Protein AF-A0A914RES3-F1 (afdb_monomer)

Organism: Parascaris equorum (NCBI:txid6256)

Foldseek 3Di:
DDDPDPPDDDDDDDDPDFAKDWDFDDDPNHTDPPPGDIDTDDDPPAQKDKDFQLVPDDDAQAKGWMWIAGNPPDPPDDDDDDDDPADWDWDQDPPHTTTITGRHDDD

Mean predicted aligned error: 11.92 Å

pLDDT: mean 73.02, std 13.7, range [37.12, 90.5]

Radius of gyration: 16.43 Å; Cα contacts (8 Å, |Δi|>4): 163; chains: 1; bounding box: 40×30×40 Å

Nearest PDB structures (foldseek):
  4m9p-assembly1_A  TM=5.827E-01  e=9.971E-03  Homo sapiens
  2aav-assembly1_A  TM=7.985E-01  e=3.757E-02  Homo sapiens
  6ew1-assembly1_A  TM=4.745E-01  e=2.970E-03  Homo sapiens
  2dic-assembly1_A  TM=8.349E-01  e=1.190E-01  Homo sapiens
  2eea-assembly1_A  TM=5.943E-01  e=1.499E-01  Homo sapiens

Sequence (107 aa):
LQSVGDGKVLVEYAPVEKGRHILSVQEANNEIPGSPVNFYVEDEDESIFIEGMGVERAVAGQPAEFVITTKAAHAQKLAVLIEGVARAKIVTRDEGVGAFLLLQACL

Structure (mmCIF, N/CA/C/O backbone):
data_AF-A0A914RES3-F1
#
_entry.id   AF-A0A914RES3-F1
#
loop_
_atom_site.group_PDB
_atom_site.id
_atom_site.type_symbol
_atom_site.label_atom_id
_atom_site.label_alt_id
_atom_site.label_comp_id
_atom_site.label_asym_id
_atom_site.label_entity_id
_atom_site.label_seq_id
_atom_site.pdbx_PDB_ins_code
_atom_site.Cartn_x
_atom_site.Cartn_y
_atom_site.Cartn_z
_atom_site.occupancy
_atom_site.B_iso_or_equiv
_atom_site.auth_seq_id
_atom_site.auth_comp_id
_atom_site.auth_asym_id
_atom_site.auth_atom_id
_atom_site.pdbx_PDB_model_num
ATOM 1 N N . LEU A 1 1 ? 20.026 1.520 -2.165 1.00 70.38 1 LEU A N 1
ATOM 2 C CA . LEU A 1 1 ? 19.671 0.193 -2.712 1.00 70.38 1 LEU A CA 1
ATOM 3 C C . LEU A 1 1 ? 20.671 -0.814 -2.185 1.00 70.38 1 LEU A C 1
ATOM 5 O O . LEU A 1 1 ? 21.844 -0.730 -2.532 1.00 70.38 1 LEU A O 1
ATOM 9 N N . GLN A 1 2 ? 20.228 -1.701 -1.304 1.00 81.00 2 GLN A N 1
ATOM 10 C CA . GLN A 1 2 ? 21.074 -2.736 -0.717 1.00 81.00 2 GLN A CA 1
ATOM 11 C C . GLN A 1 2 ? 20.576 -4.104 -1.179 1.00 81.00 2 GLN A C 1
ATOM 13 O O . GLN A 1 2 ? 19.391 -4.393 -1.061 1.00 81.00 2 GLN A O 1
ATOM 18 N N . SER A 1 3 ? 21.463 -4.951 -1.706 1.00 85.81 3 SER A N 1
ATOM 19 C CA . SER A 1 3 ? 21.112 -6.353 -1.961 1.00 85.81 3 SER A CA 1
ATOM 20 C C . SER A 1 3 ? 20.961 -7.072 -0.624 1.00 85.81 3 SER A C 1
ATOM 22 O O . SER A 1 3 ? 21.877 -7.033 0.199 1.00 85.81 3 SER A O 1
ATOM 24 N N . VAL A 1 4 ? 19.811 -7.707 -0.405 1.00 89.00 4 VAL A N 1
ATOM 25 C CA . VAL A 1 4 ? 19.510 -8.448 0.833 1.00 89.00 4 VAL A CA 1
ATOM 26 C C . VAL A 1 4 ? 19.542 -9.967 0.630 1.00 89.00 4 VAL A C 1
ATOM 28 O O . VAL A 1 4 ? 19.120 -10.714 1.505 1.00 89.00 4 VAL A O 1
ATOM 31 N N . GLY A 1 5 ? 20.086 -10.431 -0.501 1.00 86.69 5 GLY A N 1
ATOM 32 C CA . GLY A 1 5 ? 20.106 -11.848 -0.878 1.00 86.69 5 GLY A CA 1
ATOM 33 C C . GLY A 1 5 ? 18.844 -12.283 -1.630 1.00 86.69 5 GLY A C 1
ATOM 34 O O . GLY A 1 5 ? 17.896 -11.514 -1.775 1.00 86.69 5 GLY A O 1
ATOM 35 N N . ASP A 1 6 ? 18.856 -13.503 -2.171 1.00 87.56 6 ASP A N 1
ATOM 36 C CA . ASP A 1 6 ? 17.714 -14.138 -2.860 1.00 87.56 6 ASP A CA 1
ATOM 37 C C . ASP A 1 6 ? 17.069 -13.310 -3.989 1.00 87.56 6 ASP A C 1
ATOM 39 O O . ASP A 1 6 ? 15.860 -13.369 -4.210 1.00 87.56 6 ASP A O 1
ATOM 43 N N . GLY A 1 7 ? 17.860 -12.500 -4.700 1.00 81.75 7 GLY A N 1
ATOM 44 C CA . GLY A 1 7 ? 17.350 -11.632 -5.769 1.00 81.75 7 GLY A CA 1
ATOM 45 C C . GLY A 1 7 ? 16.490 -10.460 -5.278 1.00 81.75 7 GLY A C 1
ATOM 46 O O . GLY A 1 7 ? 15.794 -9.839 -6.077 1.00 81.75 7 GLY A O 1
ATOM 47 N N . LYS A 1 8 ? 16.525 -10.143 -3.978 1.00 80.62 8 LYS A N 1
ATOM 48 C CA . LYS A 1 8 ? 15.785 -9.033 -3.367 1.00 80.62 8 LYS A CA 1
ATOM 49 C C . LYS A 1 8 ? 16.687 -7.826 -3.124 1.00 80.62 8 LYS A C 1
ATOM 51 O O . LYS A 1 8 ? 17.867 -7.953 -2.783 1.00 80.62 8 LYS A O 1
ATOM 56 N N . VAL A 1 9 ? 16.099 -6.638 -3.242 1.00 82.94 9 VAL A N 1
ATOM 57 C CA . VAL A 1 9 ? 16.762 -5.355 -2.989 1.00 82.94 9 VAL A CA 1
ATOM 58 C C . VAL A 1 9 ? 15.953 -4.568 -1.966 1.00 82.94 9 VAL A C 1
ATOM 60 O O . VAL A 1 9 ? 14.747 -4.402 -2.123 1.00 82.94 9 VAL A O 1
ATOM 63 N N . LEU A 1 10 ? 16.627 -4.072 -0.930 1.00 81.12 10 LEU A N 1
ATOM 64 C CA . LEU A 1 10 ? 16.072 -3.145 0.046 1.00 81.12 10 LEU A CA 1
ATOM 65 C C . LEU A 1 10 ? 16.221 -1.704 -0.451 1.00 81.12 10 LEU A C 1
ATOM 67 O O . LEU A 1 10 ? 17.308 -1.260 -0.856 1.00 81.12 10 LEU A O 1
ATOM 71 N N . VAL A 1 11 ? 15.107 -0.980 -0.390 1.00 83.62 11 VAL A N 1
ATOM 72 C CA . VAL A 1 11 ? 15.013 0.453 -0.656 1.00 83.62 11 VAL A CA 1
ATOM 73 C C . VAL A 1 11 ? 14.565 1.126 0.633 1.00 83.62 11 VAL A C 1
ATOM 75 O O . VAL A 1 11 ? 13.493 0.818 1.141 1.00 83.62 11 VAL A O 1
ATOM 78 N N . GLU A 1 12 ? 15.387 2.030 1.157 1.00 82.19 12 GLU A N 1
ATOM 79 C CA . GLU A 1 12 ? 15.040 2.871 2.303 1.00 82.19 12 GLU A CA 1
ATOM 80 C C . GLU A 1 12 ? 14.847 4.302 1.813 1.00 82.19 12 GLU A C 1
ATOM 82 O O . GLU A 1 12 ? 15.656 4.817 1.035 1.00 82.19 12 GLU A O 1
ATOM 87 N N . TYR A 1 13 ? 13.767 4.933 2.256 1.00 81.56 13 TYR A N 1
ATOM 88 C CA . TYR A 1 13 ? 13.428 6.302 1.906 1.00 81.56 13 TYR A CA 1
ATOM 89 C C . TYR A 1 13 ? 12.874 7.020 3.136 1.00 81.56 13 TYR A C 1
ATOM 91 O O . TYR A 1 13 ? 11.997 6.495 3.816 1.00 81.56 13 TYR A O 1
ATOM 99 N N . ALA A 1 14 ? 13.401 8.214 3.411 1.00 82.19 14 ALA A N 1
ATOM 100 C CA . ALA A 1 14 ? 12.953 9.094 4.484 1.00 82.19 14 ALA A CA 1
ATOM 101 C C . ALA A 1 14 ? 12.295 10.335 3.852 1.00 82.19 14 ALA A C 1
ATOM 103 O O . ALA A 1 14 ? 13.009 11.258 3.445 1.00 82.19 14 ALA A O 1
ATOM 104 N N . PRO A 1 15 ? 10.963 10.343 3.685 1.00 81.38 15 PRO A N 1
ATOM 105 C CA . PRO A 1 15 ? 10.256 11.480 3.111 1.00 81.38 15 PRO A CA 1
ATOM 106 C C . PRO A 1 15 ? 10.340 12.709 4.017 1.00 81.38 15 PRO A C 1
ATOM 108 O O . PRO A 1 15 ? 10.300 12.601 5.239 1.00 81.38 15 PRO A O 1
ATOM 111 N N . VAL A 1 16 ? 10.424 13.885 3.395 1.00 81.31 16 VAL A N 1
ATOM 112 C CA . VAL A 1 16 ? 10.412 15.191 4.086 1.00 81.31 16 VAL A CA 1
ATOM 113 C C . VAL A 1 16 ? 9.155 16.008 3.790 1.00 81.31 16 VAL A C 1
ATOM 115 O O . VAL A 1 16 ? 8.889 17.000 4.458 1.00 81.31 16 VAL A O 1
ATOM 118 N N . GLU A 1 17 ? 8.384 15.591 2.788 1.00 84.19 17 GLU A N 1
ATOM 119 C CA . GLU A 1 17 ? 7.140 16.227 2.371 1.00 84.19 17 GLU A CA 1
ATOM 120 C C . GLU A 1 17 ? 6.007 15.208 2.413 1.00 84.19 17 GLU A C 1
ATOM 122 O O . GLU A 1 17 ? 6.187 14.042 2.045 1.00 84.19 17 GLU A O 1
ATOM 127 N N . LYS A 1 18 ? 4.829 15.670 2.829 1.00 81.44 18 LYS A N 1
ATOM 128 C CA . LYS A 1 18 ? 3.605 14.876 2.799 1.00 81.44 18 LYS A CA 1
ATOM 129 C C . LYS A 1 18 ? 3.025 14.745 1.395 1.00 81.44 18 LYS A C 1
ATOM 131 O O . LYS A 1 18 ? 3.280 15.565 0.511 1.00 81.44 18 LYS A O 1
ATOM 136 N N . GLY A 1 19 ? 2.166 13.750 1.226 1.00 81.19 19 GLY A N 1
ATOM 137 C CA . GLY A 1 19 ? 1.421 13.484 0.007 1.00 81.19 19 GLY A CA 1
ATOM 138 C C . GLY A 1 19 ? 1.968 12.302 -0.787 1.00 81.19 19 GLY A C 1
ATOM 139 O O . GLY A 1 19 ? 2.612 11.400 -0.253 1.00 81.19 19 GLY A O 1
ATOM 140 N N . ARG A 1 20 ? 1.639 12.281 -2.083 1.00 83.50 20 ARG A N 1
ATOM 141 C CA . ARG A 1 20 ? 1.933 11.155 -2.973 1.00 83.50 20 ARG A CA 1
ATOM 142 C C . ARG A 1 20 ? 3.385 11.180 -3.442 1.00 83.50 20 ARG A C 1
ATOM 144 O O . ARG A 1 20 ? 3.786 12.091 -4.166 1.00 83.50 20 ARG A O 1
ATOM 151 N N . HIS A 1 21 ? 4.102 10.105 -3.154 1.00 85.81 21 HIS A N 1
ATOM 152 C CA . HIS A 1 21 ? 5.439 9.813 -3.657 1.00 85.81 21 HIS A CA 1
ATOM 153 C C . HIS A 1 21 ? 5.392 8.685 -4.687 1.00 85.81 21 HIS A C 1
ATOM 155 O O . HIS A 1 21 ? 4.471 7.868 -4.687 1.00 85.81 21 HIS A O 1
ATOM 161 N N . ILE A 1 22 ? 6.366 8.665 -5.599 1.00 87.44 22 ILE A N 1
ATOM 162 C CA . ILE A 1 22 ? 6.427 7.705 -6.709 1.00 87.44 22 ILE A CA 1
ATOM 163 C C . ILE A 1 22 ? 7.819 7.073 -6.744 1.00 87.44 22 ILE A C 1
ATOM 165 O O . ILE A 1 22 ? 8.817 7.770 -6.922 1.00 87.44 22 ILE A O 1
ATOM 169 N N . LEU A 1 23 ? 7.878 5.748 -6.624 1.00 88.06 23 LEU A N 1
ATOM 170 C CA . LEU A 1 23 ? 9.080 4.943 -6.812 1.00 88.06 23 LEU A CA 1
ATOM 171 C C . LEU A 1 23 ? 9.028 4.251 -8.181 1.00 88.06 23 LEU A C 1
ATOM 173 O O . LEU A 1 23 ? 8.265 3.306 -8.394 1.00 88.06 23 LEU A O 1
ATOM 177 N N . SER A 1 24 ? 9.870 4.720 -9.102 1.00 89.75 24 SER A N 1
ATOM 178 C CA . SER A 1 24 ? 10.138 4.056 -10.384 1.00 89.75 24 SER A CA 1
ATOM 179 C C . SER A 1 24 ? 11.322 3.101 -10.233 1.00 89.75 24 SER A C 1
ATOM 181 O O . SER A 1 24 ? 12.331 3.433 -9.605 1.00 89.75 24 SER A O 1
ATOM 183 N N . VAL A 1 25 ? 11.175 1.894 -10.774 1.00 87.94 25 VAL A N 1
ATOM 184 C CA . VAL A 1 25 ? 12.143 0.805 -10.678 1.00 87.94 25 VAL A CA 1
ATOM 185 C C . VAL A 1 25 ? 12.302 0.202 -12.064 1.00 87.94 25 VAL A C 1
ATOM 187 O O . VAL A 1 25 ? 11.380 -0.392 -12.617 1.00 87.94 25 VAL A O 1
ATOM 190 N N . GLN A 1 26 ? 13.505 0.336 -12.612 1.00 90.50 26 GLN A N 1
ATOM 191 C CA . GLN A 1 26 ? 13.810 -0.082 -13.974 1.00 90.50 26 GLN A CA 1
ATOM 192 C C . GLN A 1 26 ? 14.972 -1.073 -14.000 1.00 90.50 26 GLN A C 1
ATOM 194 O O . GLN A 1 26 ? 15.969 -0.904 -13.297 1.00 90.50 26 GLN A O 1
ATOM 199 N N . GLU A 1 27 ? 14.865 -2.072 -14.871 1.00 87.75 27 GLU A N 1
ATOM 200 C CA . GLU A 1 27 ? 15.947 -2.972 -15.252 1.00 87.75 27 GLU A CA 1
ATOM 201 C C . GLU A 1 27 ? 16.351 -2.672 -16.701 1.00 87.75 27 GLU A C 1
ATOM 203 O O . GLU A 1 27 ? 15.535 -2.744 -17.618 1.00 87.75 27 GLU A O 1
ATOM 208 N N . ALA A 1 28 ? 17.617 -2.300 -16.919 1.00 89.38 28 ALA A N 1
ATOM 209 C CA . ALA A 1 28 ? 18.144 -1.952 -18.245 1.00 89.38 28 ALA A CA 1
ATOM 210 C C . ALA A 1 28 ? 17.275 -0.927 -19.017 1.00 89.38 28 ALA A C 1
ATOM 212 O O . ALA A 1 28 ? 17.052 -1.071 -20.218 1.00 89.38 28 ALA A O 1
ATOM 213 N N . ASN A 1 29 ? 16.804 0.116 -18.320 1.00 89.44 29 ASN A N 1
ATOM 214 C CA . ASN A 1 29 ? 15.892 1.162 -18.818 1.00 89.44 29 ASN A CA 1
ATOM 215 C C . ASN A 1 29 ? 14.465 0.690 -19.166 1.00 89.44 29 ASN A C 1
ATOM 217 O O . ASN A 1 29 ? 13.711 1.444 -19.777 1.00 89.44 29 ASN A O 1
ATOM 221 N N . ASN A 1 30 ? 14.079 -0.528 -18.780 1.00 89.94 30 ASN A N 1
ATOM 222 C CA . ASN A 1 30 ? 12.704 -1.013 -18.881 1.00 89.94 30 ASN A CA 1
ATOM 223 C C . ASN A 1 30 ? 12.072 -1.073 -17.488 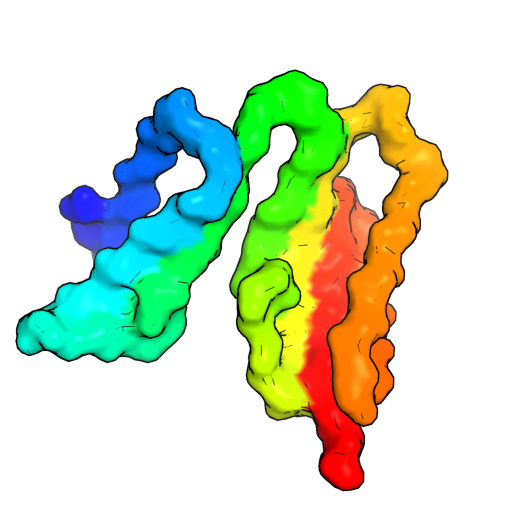1.00 89.94 30 ASN A C 1
ATOM 225 O O . ASN A 1 30 ? 12.675 -1.610 -16.562 1.00 89.94 30 ASN A O 1
ATOM 229 N N . GLU A 1 31 ? 10.860 -0.541 -17.334 1.00 88.00 31 GLU A N 1
ATOM 230 C CA . GLU A 1 31 ? 10.099 -0.645 -16.082 1.00 88.00 31 GLU A CA 1
ATOM 231 C C . GLU A 1 31 ? 9.823 -2.111 -15.741 1.00 88.00 31 GLU A C 1
ATOM 233 O O . GLU A 1 31 ? 9.373 -2.890 -16.590 1.00 88.00 31 GLU A O 1
ATOM 238 N N . ILE A 1 32 ? 10.078 -2.488 -14.488 1.00 87.00 32 ILE A N 1
ATOM 239 C CA . ILE A 1 32 ? 9.747 -3.833 -14.018 1.00 87.00 32 ILE A CA 1
ATOM 240 C C . ILE A 1 32 ? 8.234 -3.948 -13.770 1.00 87.00 32 ILE A C 1
ATOM 242 O O . ILE A 1 32 ? 7.571 -2.948 -13.463 1.00 87.00 32 ILE A O 1
ATOM 246 N N . PRO A 1 33 ? 7.652 -5.158 -13.832 1.00 83.06 33 PRO A N 1
ATOM 247 C CA . PRO A 1 33 ? 6.266 -5.363 -13.433 1.00 83.06 33 PRO A CA 1
ATOM 248 C C . PRO A 1 33 ? 5.999 -4.836 -12.016 1.00 83.06 33 PRO A C 1
ATOM 250 O O . PRO A 1 33 ? 6.709 -5.174 -11.073 1.00 83.06 33 PRO A O 1
ATOM 253 N N . GLY A 1 34 ? 4.958 -4.015 -11.872 1.00 77.44 34 GLY A N 1
ATOM 254 C CA . GLY A 1 34 ? 4.589 -3.387 -10.598 1.00 77.44 34 GLY A CA 1
ATOM 255 C C . GLY A 1 34 ? 5.144 -1.976 -10.401 1.00 77.44 34 GLY A C 1
ATOM 256 O O . GLY A 1 34 ? 4.663 -1.278 -9.516 1.00 77.44 34 GLY A O 1
ATOM 257 N N . SER A 1 35 ? 6.071 -1.523 -11.247 1.00 84.69 35 SER A N 1
ATOM 258 C CA . SER A 1 35 ? 6.522 -0.132 -11.273 1.00 84.69 35 SER A CA 1
ATOM 259 C C . SER A 1 35 ? 5.728 0.713 -12.292 1.00 84.69 35 SER A C 1
ATOM 261 O O . SER A 1 35 ? 5.282 0.174 -13.312 1.00 84.69 35 SER A O 1
ATOM 263 N N . PRO A 1 36 ? 5.486 2.017 -12.040 1.00 86.62 36 PRO A N 1
ATOM 264 C CA . PRO A 1 36 ? 5.783 2.753 -10.810 1.00 86.62 36 PRO A CA 1
ATOM 265 C C . PRO A 1 36 ? 4.892 2.326 -9.638 1.00 86.62 36 PRO A C 1
ATOM 267 O O . PRO A 1 36 ? 3.694 2.072 -9.811 1.00 86.62 36 PRO A O 1
ATOM 270 N N . VAL A 1 37 ? 5.497 2.298 -8.451 1.00 82.06 37 VAL A N 1
ATOM 271 C CA . VAL A 1 37 ? 4.821 2.101 -7.163 1.00 82.06 37 VAL A CA 1
ATOM 272 C C . VAL A 1 37 ? 4.566 3.480 -6.573 1.00 82.06 37 VAL A C 1
ATOM 274 O O . VAL A 1 37 ? 5.507 4.271 -6.485 1.00 82.06 37 VAL A O 1
ATOM 277 N N . ASN A 1 38 ? 3.333 3.793 -6.181 1.00 80.19 38 ASN A N 1
ATOM 278 C CA . ASN A 1 38 ? 3.082 5.003 -5.408 1.00 80.19 38 ASN A CA 1
ATOM 279 C C . ASN A 1 38 ? 3.012 4.633 -3.922 1.00 80.19 38 ASN A C 1
ATOM 281 O O . ASN A 1 38 ? 2.909 3.467 -3.537 1.00 80.19 38 ASN A O 1
ATOM 285 N N . PHE A 1 39 ? 3.198 5.635 -3.080 1.00 76.31 39 PHE A N 1
ATOM 286 C CA . PHE A 1 39 ? 2.961 5.525 -1.651 1.00 76.31 39 PHE A CA 1
ATOM 287 C C . PHE A 1 39 ? 2.652 6.916 -1.112 1.00 76.31 39 PHE A C 1
ATOM 289 O O . PHE A 1 39 ? 3.075 7.931 -1.671 1.00 76.31 39 PHE A O 1
ATOM 296 N N . TYR A 1 40 ? 1.872 6.961 -0.041 1.00 76.44 40 TYR A N 1
ATOM 297 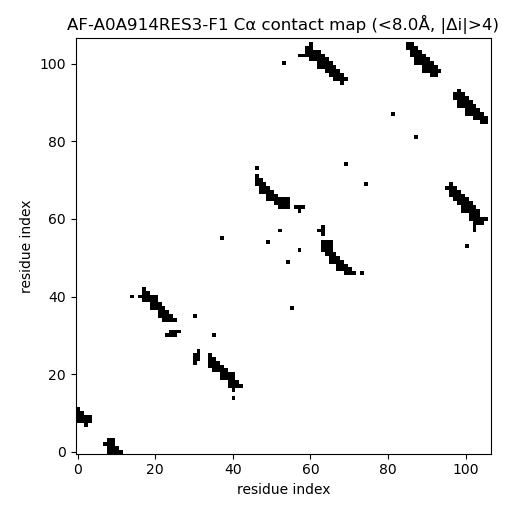C CA . TYR A 1 40 ? 1.422 8.198 0.577 1.00 76.44 40 TYR A CA 1
ATOM 298 C C . TYR A 1 40 ? 2.136 8.375 1.907 1.00 76.44 40 TYR A C 1
ATOM 300 O O . TYR A 1 40 ? 2.237 7.436 2.696 1.00 76.44 40 TYR A O 1
ATOM 308 N N . VAL A 1 41 ? 2.662 9.575 2.122 1.00 77.50 41 VAL A N 1
ATOM 309 C CA . VAL A 1 41 ? 3.321 9.959 3.368 1.00 77.50 41 VAL A CA 1
ATOM 310 C C . VAL A 1 41 ? 2.452 11.006 4.037 1.00 77.50 41 VAL A C 1
ATOM 312 O O . VAL A 1 41 ? 2.163 12.032 3.427 1.00 77.50 41 VAL A O 1
ATOM 315 N N . GLU A 1 42 ? 2.069 10.757 5.281 1.00 68.75 42 GLU A N 1
ATOM 316 C CA . GLU A 1 42 ? 1.304 11.690 6.108 1.00 68.75 42 GLU A CA 1
ATOM 317 C C . GLU A 1 42 ? 2.117 12.089 7.347 1.00 68.75 42 GLU A C 1
ATOM 319 O O . GLU A 1 42 ? 3.115 11.446 7.685 1.00 68.75 42 GLU A O 1
ATOM 324 N N . ASP A 1 43 ? 1.707 13.174 8.006 1.00 63.56 43 ASP A N 1
ATOM 325 C CA . ASP A 1 43 ? 2.356 13.675 9.221 1.00 63.56 43 ASP A CA 1
ATOM 326 C C . ASP A 1 43 ? 2.209 12.655 10.382 1.00 63.56 43 ASP A C 1
ATOM 328 O O . ASP A 1 43 ? 1.168 12.014 10.533 1.00 63.56 43 ASP A O 1
ATOM 332 N N . GLU A 1 44 ? 3.224 12.519 11.253 1.00 57.66 44 GLU A N 1
ATOM 333 C CA . GLU A 1 44 ? 3.233 11.568 12.398 1.00 57.66 44 GLU A CA 1
ATOM 334 C C . GLU A 1 44 ? 2.076 11.758 13.408 1.00 57.66 44 GLU A C 1
ATOM 336 O O . GLU A 1 44 ? 1.811 10.884 14.256 1.00 57.66 44 GLU A O 1
ATOM 341 N N . ASP A 1 45 ? 1.400 12.905 13.326 1.00 54.94 45 ASP A N 1
ATOM 342 C CA . ASP A 1 45 ? 0.240 13.279 14.133 1.00 54.94 45 ASP A CA 1
ATOM 343 C C . ASP A 1 45 ? -1.075 12.653 13.639 1.00 54.94 45 ASP A C 1
ATOM 345 O O . ASP A 1 45 ? -2.065 12.638 14.381 1.00 54.94 45 ASP A O 1
ATOM 349 N N . GLU A 1 46 ? -1.114 12.075 12.434 1.00 55.97 46 GLU A N 1
ATOM 350 C CA . GLU A 1 46 ? -2.306 11.372 11.971 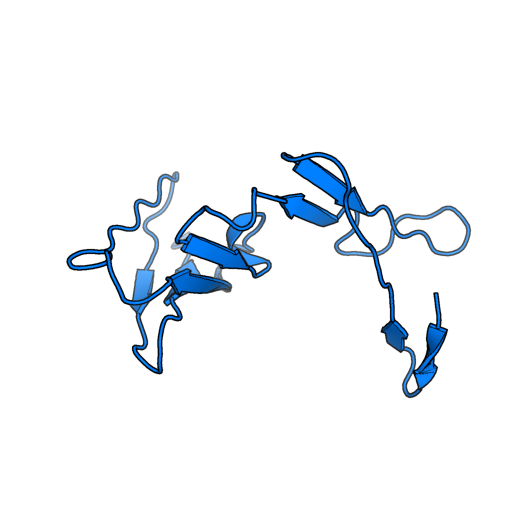1.00 55.97 46 GLU A CA 1
ATOM 351 C C . GLU A 1 46 ? -2.423 9.983 12.611 1.00 55.97 46 GLU A C 1
ATOM 353 O O . GLU A 1 46 ? -1.509 9.160 12.662 1.00 55.97 46 GLU A O 1
ATOM 358 N N . SER A 1 47 ? -3.602 9.724 13.171 1.00 64.50 47 SER A N 1
ATOM 359 C CA . SER A 1 47 ? -3.877 8.538 13.985 1.00 64.50 47 SER A CA 1
ATOM 360 C C . SER A 1 47 ? -4.154 7.282 13.154 1.00 64.50 47 SER A C 1
ATOM 362 O O . SER A 1 47 ? -4.582 6.290 13.741 1.00 64.50 47 SER A O 1
ATOM 364 N N . ILE A 1 48 ? -3.982 7.321 11.826 1.00 69.62 48 ILE A N 1
ATOM 365 C CA . ILE A 1 48 ? -4.352 6.264 10.875 1.00 69.62 48 ILE A CA 1
ATOM 366 C C . ILE A 1 48 ? -3.278 6.167 9.783 1.00 69.62 48 ILE A C 1
ATOM 368 O O . ILE A 1 48 ? -2.973 7.149 9.123 1.00 69.62 48 ILE A O 1
ATOM 372 N N . PHE A 1 49 ? -2.745 4.972 9.566 1.00 71.44 49 PHE A N 1
ATOM 373 C CA . PHE A 1 49 ? -1.786 4.621 8.526 1.00 71.44 49 PHE A CA 1
ATOM 374 C C . PHE A 1 49 ? -2.396 3.530 7.645 1.00 71.44 49 PHE A C 1
ATOM 376 O O . PHE A 1 49 ? -3.082 2.652 8.166 1.00 71.44 49 PHE A O 1
ATOM 383 N N . ILE A 1 50 ? -2.194 3.580 6.328 1.00 75.38 50 ILE A N 1
ATOM 384 C CA . ILE A 1 50 ? -2.714 2.566 5.402 1.00 75.38 50 ILE A CA 1
ATOM 385 C C . ILE A 1 50 ? -1.593 2.120 4.467 1.00 75.38 50 ILE A C 1
ATOM 387 O O . ILE A 1 50 ? -0.985 2.948 3.797 1.00 75.38 50 ILE A O 1
ATOM 391 N N . GLU A 1 51 ? -1.343 0.817 4.386 1.00 73.06 51 GLU A N 1
ATOM 392 C CA . GLU A 1 51 ? -0.303 0.234 3.534 1.00 73.06 51 GLU A CA 1
ATOM 393 C C . GLU A 1 51 ? -0.804 -0.990 2.762 1.00 73.06 51 GLU A C 1
ATOM 395 O O . GLU A 1 51 ? -1.788 -1.615 3.139 1.00 73.06 51 GLU A O 1
ATOM 400 N N . GLY A 1 52 ? -0.115 -1.358 1.682 1.00 75.19 52 GLY A N 1
ATOM 401 C CA . GLY A 1 52 ? -0.407 -2.552 0.885 1.00 75.19 52 GLY A CA 1
ATOM 402 C C . GLY A 1 52 ? -0.859 -2.245 -0.541 1.00 75.19 52 GLY A C 1
ATOM 403 O O . GLY A 1 52 ? -1.460 -1.212 -0.833 1.00 75.19 52 GLY A O 1
ATOM 404 N N . MET A 1 53 ? -0.559 -3.163 -1.462 1.00 75.19 53 MET A N 1
ATOM 405 C CA . MET A 1 53 ? -0.805 -2.959 -2.895 1.00 75.19 53 MET A CA 1
ATOM 406 C C . MET A 1 53 ? -2.288 -2.759 -3.228 1.00 75.19 53 MET A C 1
ATOM 408 O O . MET A 1 53 ? -2.598 -2.061 -4.192 1.00 75.19 53 MET A O 1
ATOM 412 N N . GLY A 1 54 ? -3.192 -3.323 -2.418 1.00 78.88 54 GLY A N 1
ATOM 413 C CA . GLY A 1 54 ? -4.637 -3.209 -2.594 1.00 78.88 54 GLY A CA 1
ATOM 414 C C . GLY A 1 54 ? -5.195 -1.796 -2.418 1.00 78.88 54 GLY A C 1
ATOM 415 O O . GLY A 1 54 ? -6.333 -1.564 -2.817 1.00 78.88 54 GLY A O 1
ATOM 416 N N . VAL A 1 55 ? -4.408 -0.856 -1.878 1.00 76.94 55 VAL A N 1
ATOM 417 C CA . VAL A 1 55 ? -4.753 0.577 -1.841 1.00 76.94 55 VAL A CA 1
ATOM 418 C C . VAL A 1 55 ? -4.666 1.205 -3.235 1.00 76.94 55 VAL A C 1
ATOM 420 O O . VAL A 1 55 ? -5.452 2.086 -3.570 1.00 76.94 55 VAL A O 1
ATOM 423 N N . GLU A 1 56 ? -3.728 0.747 -4.067 1.00 77.19 56 GLU A N 1
ATOM 424 C CA . GLU A 1 56 ? -3.435 1.382 -5.358 1.00 77.19 56 GLU A CA 1
ATOM 425 C C . GLU A 1 56 ? -3.937 0.586 -6.550 1.00 77.19 56 GLU A C 1
ATOM 427 O O . GLU A 1 56 ? -4.379 1.154 -7.552 1.00 77.19 56 GLU A O 1
ATOM 432 N N . ARG A 1 57 ? -3.810 -0.742 -6.485 1.00 76.69 57 ARG A N 1
ATOM 433 C CA . ARG A 1 57 ? -4.128 -1.632 -7.596 1.00 76.69 57 ARG A CA 1
ATOM 434 C C . ARG A 1 57 ? -4.717 -2.939 -7.107 1.00 76.69 57 ARG A C 1
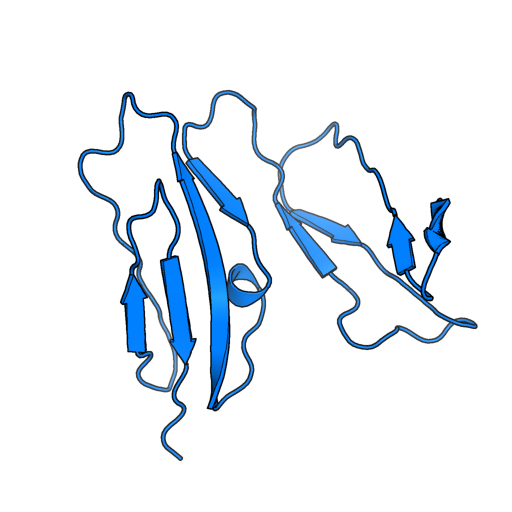ATOM 436 O O . ARG A 1 57 ? -4.317 -3.512 -6.101 1.00 76.69 57 ARG A O 1
ATOM 443 N N . ALA A 1 58 ? -5.613 -3.463 -7.927 1.00 77.94 58 ALA A N 1
ATOM 444 C CA . ALA A 1 58 ? -6.161 -4.791 -7.772 1.00 77.94 58 ALA A CA 1
ATOM 445 C C . ALA A 1 58 ? -6.281 -5.464 -9.136 1.00 77.94 58 ALA A C 1
ATOM 447 O O . ALA A 1 58 ? -6.563 -4.811 -10.144 1.00 77.94 58 ALA A O 1
ATOM 448 N N . VAL A 1 59 ? -6.086 -6.779 -9.159 1.00 79.88 59 VAL A N 1
ATOM 449 C CA . VAL A 1 59 ? -6.303 -7.600 -10.349 1.00 79.88 59 VAL A CA 1
ATOM 450 C C . VAL A 1 59 ? -7.641 -8.307 -10.199 1.00 79.88 59 VAL A C 1
ATOM 452 O O . VAL A 1 59 ? -7.938 -8.891 -9.157 1.00 79.88 59 VAL A O 1
ATOM 455 N N . ALA A 1 60 ? -8.462 -8.254 -11.246 1.00 79.06 60 ALA A N 1
ATOM 456 C CA . ALA A 1 60 ? -9.757 -8.919 -11.269 1.00 79.06 60 ALA A CA 1
ATOM 457 C C . ALA A 1 60 ? -9.617 -10.413 -10.924 1.00 79.06 60 ALA A C 1
ATOM 459 O O . ALA A 1 60 ? -8.843 -11.134 -11.552 1.00 79.06 60 ALA A O 1
ATOM 460 N N . GLY A 1 61 ? -10.373 -10.872 -9.923 1.00 76.44 61 GLY A N 1
ATOM 461 C CA . GLY A 1 61 ? -10.358 -12.269 -9.486 1.00 76.44 61 GLY A CA 1
ATOM 462 C C . GLY A 1 61 ? -9.204 -12.634 -8.548 1.00 76.44 61 GLY A C 1
ATOM 463 O O . GLY A 1 61 ? -9.134 -13.787 -8.125 1.00 76.44 61 GLY A O 1
ATOM 464 N N . GLN A 1 62 ? -8.332 -11.686 -8.190 1.00 80.62 62 GLN A N 1
ATOM 465 C CA . GLN A 1 62 ? -7.274 -11.879 -7.199 1.00 80.62 62 GLN A CA 1
ATOM 466 C C . GLN A 1 62 ? -7.569 -11.090 -5.909 1.00 80.62 62 GLN A C 1
ATOM 468 O O . GLN A 1 62 ? -8.194 -10.025 -5.960 1.00 80.62 62 GLN A O 1
ATOM 473 N N . PRO A 1 63 ? -7.139 -11.596 -4.737 1.00 76.19 63 PRO A N 1
ATOM 474 C CA . PRO A 1 63 ? -7.131 -10.805 -3.513 1.00 76.19 63 PRO A CA 1
ATOM 475 C C . PRO A 1 63 ? -6.267 -9.549 -3.685 1.00 76.19 63 PRO A C 1
ATOM 477 O O . PRO A 1 63 ? -5.201 -9.601 -4.293 1.00 76.19 63 PRO A O 1
ATOM 480 N N . ALA A 1 64 ? -6.732 -8.430 -3.138 1.00 80.00 64 ALA A N 1
ATOM 481 C CA . ALA A 1 64 ? -6.012 -7.166 -3.095 1.00 80.00 64 ALA A CA 1
ATOM 482 C C . ALA A 1 64 ? -5.876 -6.760 -1.627 1.00 80.00 64 ALA A C 1
ATOM 484 O O . ALA A 1 64 ? -6.855 -6.446 -0.969 1.00 80.00 64 ALA A O 1
ATOM 485 N N . GLU A 1 65 ? -4.680 -6.817 -1.064 1.00 78.19 65 GLU A N 1
ATOM 486 C CA . GLU A 1 65 ? -4.522 -6.685 0.387 1.00 78.19 65 GLU A CA 1
ATOM 487 C C . GLU A 1 65 ? -4.045 -5.289 0.772 1.00 78.19 65 GLU A C 1
ATOM 489 O O . GLU A 1 65 ? -3.174 -4.713 0.111 1.00 78.19 65 GLU A O 1
ATOM 494 N N . PHE A 1 66 ? -4.621 -4.755 1.848 1.00 76.88 66 PHE A N 1
ATOM 495 C CA . PHE A 1 66 ? -4.117 -3.571 2.522 1.00 76.88 66 PHE A CA 1
ATOM 496 C C . PHE A 1 66 ? -4.296 -3.693 4.038 1.00 76.88 66 PHE A C 1
ATOM 498 O O . PHE A 1 66 ? -5.081 -4.484 4.554 1.00 76.88 66 PHE A O 1
ATOM 505 N N . VAL A 1 67 ? -3.532 -2.920 4.784 1.00 76.12 67 VAL A N 1
ATOM 506 C CA . VAL A 1 67 ? -3.549 -2.882 6.238 1.00 76.12 67 VAL A CA 1
ATOM 507 C C . VAL A 1 67 ? -3.847 -1.451 6.616 1.00 76.12 67 VAL A C 1
ATOM 509 O O . VAL A 1 67 ? -3.228 -0.532 6.098 1.00 76.12 67 VAL A O 1
ATOM 512 N N . ILE A 1 68 ? -4.835 -1.266 7.482 1.00 76.75 68 ILE A N 1
ATOM 513 C CA . ILE A 1 68 ? -5.088 0.011 8.140 1.00 76.75 68 ILE A CA 1
ATOM 514 C C . ILE A 1 68 ? -4.515 -0.162 9.537 1.00 76.75 68 ILE A C 1
ATOM 516 O O . ILE A 1 68 ? -4.816 -1.170 10.152 1.00 76.75 68 ILE A O 1
ATOM 520 N N . THR A 1 69 ? -3.739 0.786 10.038 1.00 73.44 69 THR A N 1
ATOM 521 C CA . THR A 1 69 ? -3.145 0.799 11.377 1.00 73.44 69 THR A CA 1
ATOM 522 C C . THR A 1 69 ? -3.573 2.082 12.060 1.00 73.44 69 THR A C 1
ATOM 524 O O . THR A 1 69 ? -3.381 3.153 11.501 1.00 73.44 69 THR A O 1
ATOM 527 N N . THR A 1 70 ? -4.157 2.022 13.260 1.00 69.75 70 THR A N 1
ATOM 528 C CA . THR A 1 70 ? -4.610 3.237 13.961 1.00 69.75 70 THR A CA 1
ATOM 529 C C . THR A 1 70 ? -3.989 3.385 15.347 1.00 69.75 70 THR A C 1
ATOM 531 O O . THR A 1 70 ? -3.973 2.417 16.107 1.00 69.75 70 THR A O 1
ATOM 534 N N . LYS A 1 71 ? -3.562 4.595 15.740 1.00 67.25 71 LYS A N 1
ATOM 535 C CA . LYS A 1 71 ? -3.220 4.905 17.141 1.00 67.25 71 LYS A CA 1
ATOM 536 C C . LYS A 1 71 ? -4.496 4.801 17.989 1.00 67.25 71 LYS A C 1
ATOM 538 O O . LYS A 1 71 ? -5.467 5.524 17.774 1.00 67.25 71 LYS A O 1
ATOM 543 N N . ALA A 1 72 ? -4.473 3.897 18.969 1.00 52.91 72 ALA A N 1
ATOM 544 C CA . ALA A 1 72 ? -5.620 3.352 19.710 1.00 52.91 72 ALA A CA 1
ATOM 545 C C . ALA A 1 72 ? -6.560 4.351 20.429 1.00 52.91 72 ALA A C 1
ATOM 547 O O . ALA A 1 72 ? -7.584 3.938 20.965 1.00 52.91 72 ALA A O 1
ATOM 548 N N . ALA A 1 73 ? -6.259 5.651 20.463 1.00 53.44 73 ALA A N 1
ATOM 549 C CA . ALA A 1 73 ? -7.028 6.623 21.240 1.00 53.44 73 ALA A CA 1
ATOM 550 C C . ALA A 1 73 ? -8.331 7.111 20.567 1.00 53.44 73 ALA A C 1
ATOM 552 O O . ALA A 1 73 ? -9.167 7.685 21.261 1.00 53.44 73 ALA A O 1
ATOM 553 N N . HIS A 1 74 ? -8.543 6.884 19.258 1.00 45.66 74 HIS A N 1
ATOM 554 C CA . HIS A 1 74 ? -9.638 7.555 18.524 1.00 45.66 74 HIS A CA 1
ATOM 555 C C . HIS A 1 74 ? -10.490 6.684 17.581 1.00 45.66 74 HIS A C 1
ATOM 557 O O . HIS A 1 74 ? -11.499 7.165 17.065 1.00 45.66 74 HIS A O 1
ATOM 563 N N . ALA A 1 75 ? -10.171 5.407 17.360 1.00 54.41 75 ALA A N 1
ATOM 564 C CA . ALA A 1 75 ? -10.897 4.584 16.387 1.00 54.41 75 ALA A CA 1
ATOM 565 C C . ALA A 1 75 ? -12.033 3.768 17.037 1.00 54.41 75 ALA A C 1
ATOM 567 O O . ALA A 1 75 ? -11.911 2.566 17.239 1.00 54.41 75 ALA A O 1
ATOM 568 N N . GLN A 1 76 ? -13.167 4.403 17.361 1.00 56.31 76 GLN A N 1
ATOM 569 C CA . GLN A 1 76 ? -14.371 3.659 17.789 1.00 56.31 76 GLN A CA 1
ATOM 570 C C . GLN A 1 76 ? -15.101 2.981 16.618 1.00 56.31 76 GLN A C 1
ATOM 572 O O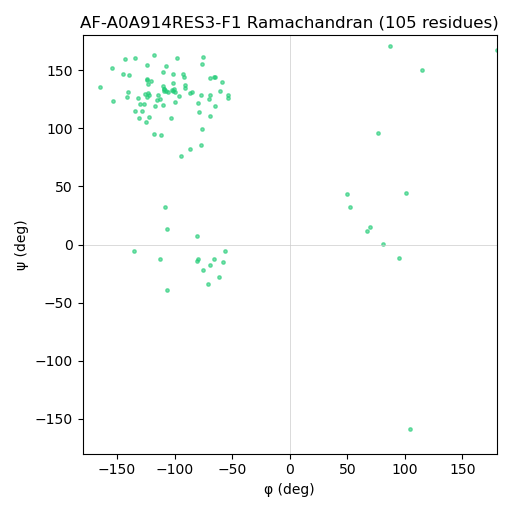 . GLN A 1 76 ? -15.876 2.048 16.822 1.00 56.31 76 GLN A O 1
ATOM 577 N N . LYS A 1 77 ? -14.889 3.461 15.386 1.00 64.31 77 LYS A N 1
ATOM 578 C CA . LYS A 1 77 ? -15.543 2.947 14.181 1.00 64.31 77 LYS A CA 1
ATOM 579 C C . LYS A 1 77 ? -14.673 3.210 12.954 1.00 64.31 77 LYS A C 1
ATOM 581 O O . LYS A 1 77 ? -14.371 4.361 12.659 1.00 64.31 77 LYS A O 1
ATOM 586 N N . LEU A 1 78 ? -14.328 2.151 12.227 1.00 69.88 78 LEU A N 1
ATOM 587 C CA . LEU A 1 78 ? -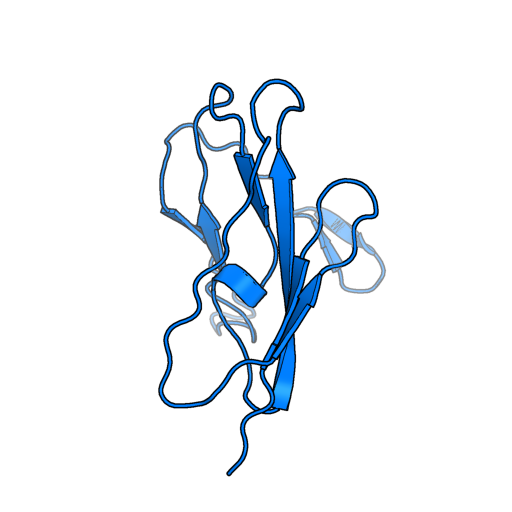13.6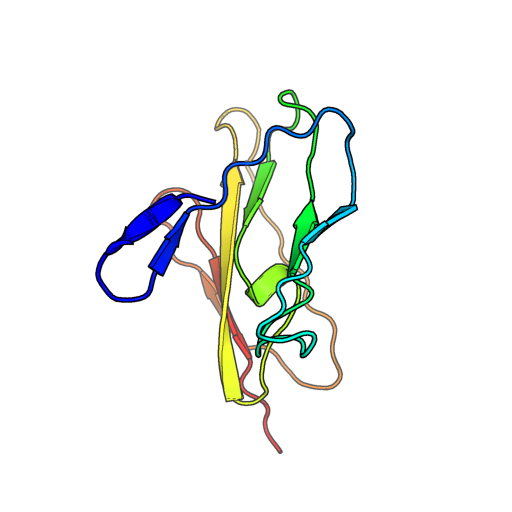64 2.219 10.927 1.00 69.88 78 LEU A CA 1
ATOM 588 C C . LEU A 1 78 ? -14.682 1.874 9.834 1.00 69.88 78 LEU A C 1
ATOM 590 O O . LEU A 1 78 ? -15.413 0.890 9.956 1.00 69.88 78 LEU A O 1
ATOM 594 N N . ALA A 1 79 ? -14.754 2.689 8.783 1.00 73.56 79 ALA A N 1
ATOM 595 C CA . ALA A 1 79 ? -15.608 2.442 7.627 1.00 73.56 79 ALA A CA 1
ATOM 596 C C . ALA A 1 79 ? -14.752 2.406 6.359 1.00 73.56 79 ALA A C 1
ATOM 598 O O . ALA A 1 79 ? -13.953 3.308 6.128 1.00 73.56 79 ALA A O 1
ATOM 599 N N . VAL A 1 80 ? -14.942 1.368 5.545 1.00 75.69 80 VAL A N 1
ATOM 600 C CA . VAL A 1 80 ? -14.282 1.204 4.245 1.00 75.69 80 VAL A CA 1
ATOM 601 C C . VAL A 1 80 ? -15.358 1.260 3.167 1.00 75.69 80 VAL A C 1
ATOM 603 O O . VAL A 1 80 ? -16.325 0.498 3.219 1.00 75.69 80 VAL A O 1
ATOM 606 N N . LEU A 1 81 ? -15.193 2.165 2.203 1.00 79.50 81 LEU A N 1
ATOM 607 C CA . LEU A 1 81 ? -16.042 2.274 1.019 1.00 79.50 81 LEU A CA 1
ATOM 608 C C . LEU A 1 81 ? -15.246 1.819 -0.205 1.00 79.50 81 LEU A C 1
ATOM 610 O O . LEU A 1 81 ? -14.101 2.222 -0.380 1.00 79.50 81 LEU A O 1
ATOM 614 N N . ILE A 1 82 ? -15.864 0.990 -1.046 1.00 79.25 82 ILE A N 1
ATOM 615 C CA . ILE A 1 82 ? -15.273 0.528 -2.303 1.00 79.25 82 ILE A CA 1
ATOM 616 C C . ILE A 1 82 ? -16.257 0.834 -3.412 1.00 79.25 82 ILE A C 1
ATOM 618 O O . ILE A 1 82 ? -17.384 0.336 -3.409 1.00 79.25 82 ILE A O 1
ATOM 622 N N . GLU A 1 83 ? -15.804 1.627 -4.368 1.00 81.81 83 GLU A N 1
ATOM 623 C CA . GLU A 1 83 ? -16.571 1.991 -5.545 1.00 81.81 83 GLU A CA 1
ATOM 624 C C . GLU A 1 83 ? -15.955 1.320 -6.771 1.00 81.81 83 GLU A C 1
ATOM 626 O O . GLU A 1 83 ? -14.737 1.266 -6.935 1.00 81.81 83 GLU A O 1
ATOM 631 N N . GLY A 1 84 ? -16.800 0.769 -7.634 1.00 78.00 84 GLY A N 1
ATOM 632 C CA . GLY A 1 84 ? -16.350 0.082 -8.832 1.00 78.00 84 GLY A CA 1
ATOM 633 C C . GLY A 1 84 ? -17.509 -0.459 -9.651 1.00 78.00 84 GLY A C 1
ATOM 634 O O . GLY A 1 84 ? -18.650 -0.522 -9.198 1.00 78.00 84 GLY A O 1
ATOM 635 N N . VAL A 1 85 ? -17.198 -0.872 -10.878 1.00 80.12 85 VAL A N 1
ATOM 636 C CA . VAL A 1 85 ? -18.174 -1.464 -11.810 1.00 80.12 85 VAL A CA 1
ATOM 637 C C . VAL A 1 85 ? -18.649 -2.855 -11.378 1.00 80.12 85 VAL A C 1
ATOM 639 O O . VAL A 1 85 ? -19.680 -3.329 -11.847 1.00 80.12 85 VAL A O 1
ATOM 642 N N . ALA A 1 86 ? -17.908 -3.505 -10.479 1.00 77.94 86 ALA A N 1
ATOM 643 C CA . ALA A 1 86 ? -18.195 -4.834 -9.963 1.00 77.94 86 ALA A CA 1
ATOM 644 C C . ALA A 1 86 ? -18.297 -4.814 -8.435 1.00 77.94 86 ALA A C 1
ATOM 646 O O . ALA A 1 86 ? -17.703 -3.974 -7.758 1.00 77.94 86 ALA A O 1
ATOM 647 N N . ARG A 1 87 ? -19.042 -5.775 -7.882 1.00 75.62 87 ARG A N 1
ATOM 648 C CA . ARG A 1 87 ? -19.139 -5.957 -6.431 1.00 75.62 87 ARG A CA 1
ATOM 649 C C . ARG A 1 87 ? -17.804 -6.462 -5.886 1.00 75.62 87 ARG A C 1
ATOM 651 O O . ARG A 1 87 ? -17.297 -7.475 -6.354 1.00 75.62 87 ARG A O 1
ATOM 658 N N . ALA A 1 88 ? -17.280 -5.799 -4.863 1.00 76.00 88 ALA A N 1
ATOM 659 C CA . ALA A 1 88 ? -16.136 -6.284 -4.101 1.00 76.00 88 ALA A CA 1
ATOM 660 C C . ALA A 1 88 ? -16.607 -7.106 -2.895 1.00 76.00 88 ALA A C 1
ATOM 662 O O . ALA A 1 88 ? -17.615 -6.778 -2.263 1.00 76.00 88 ALA A O 1
ATOM 663 N N . LYS A 1 89 ? -15.865 -8.162 -2.547 1.00 77.44 89 LYS A N 1
ATOM 664 C CA . LYS A 1 89 ? -16.051 -8.883 -1.288 1.00 77.44 89 LYS A CA 1
ATOM 665 C C . LYS A 1 89 ? -14.995 -8.403 -0.297 1.00 77.44 89 LYS A C 1
ATOM 667 O O . LYS A 1 89 ? -13.798 -8.497 -0.555 1.00 77.44 89 LYS A O 1
ATOM 672 N N . ILE A 1 90 ? -15.442 -7.899 0.846 1.00 75.88 90 ILE A N 1
ATOM 673 C CA . ILE A 1 90 ? -14.555 -7.406 1.905 1.00 75.88 90 ILE A CA 1
ATOM 674 C C . ILE A 1 90 ? -14.430 -8.488 2.972 1.00 75.88 90 ILE A C 1
ATOM 676 O O . ILE A 1 90 ? -15.442 -9.039 3.411 1.00 75.88 90 ILE A O 1
ATOM 680 N N . VAL A 1 91 ? -13.201 -8.803 3.379 1.00 76.00 91 VAL A N 1
ATOM 681 C CA . VAL A 1 91 ? -12.919 -9.744 4.466 1.00 76.00 91 VAL A CA 1
ATOM 682 C C . VAL A 1 91 ? -12.046 -9.040 5.497 1.00 76.00 91 VAL A C 1
ATOM 684 O O . VAL A 1 91 ? -10.858 -8.831 5.306 1.00 76.00 91 VAL A O 1
ATOM 687 N N . THR A 1 92 ? -12.620 -8.667 6.631 1.00 71.69 92 THR A N 1
ATOM 688 C CA . THR A 1 92 ? -11.862 -8.024 7.710 1.00 71.69 92 THR A CA 1
ATOM 689 C C . THR A 1 92 ? -11.326 -9.072 8.679 1.00 71.69 92 THR A C 1
ATOM 691 O O . THR A 1 92 ? -12.063 -9.983 9.062 1.00 71.69 92 THR A O 1
ATOM 694 N N . ARG A 1 93 ? -10.070 -8.932 9.115 1.00 66.31 93 ARG A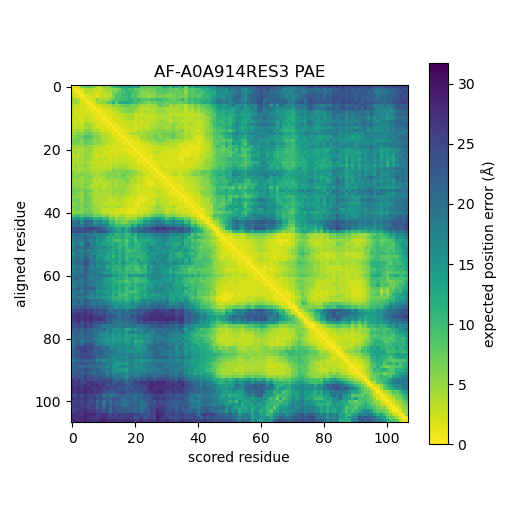 N 1
ATOM 695 C CA . ARG A 1 93 ? -9.482 -9.770 10.164 1.00 66.31 93 ARG A CA 1
ATOM 696 C C . ARG A 1 93 ? -8.878 -8.869 11.229 1.00 66.31 93 ARG A C 1
ATOM 698 O O . ARG A 1 93 ? -7.908 -8.168 10.979 1.00 66.31 93 ARG A O 1
ATOM 705 N N . ASP A 1 94 ? -9.446 -8.925 12.422 1.00 61.94 94 ASP A N 1
ATOM 706 C CA . ASP A 1 94 ? -8.974 -8.123 13.541 1.00 61.94 94 ASP A CA 1
ATOM 707 C C . ASP A 1 94 ? -7.844 -8.856 14.280 1.00 61.94 94 ASP A C 1
ATOM 709 O O . ASP A 1 94 ? -8.071 -9.564 15.257 1.00 61.94 94 ASP A O 1
ATOM 713 N N . GLU A 1 95 ? -6.624 -8.753 13.752 1.00 56.66 95 GLU A N 1
ATOM 714 C CA . GLU A 1 95 ? -5.391 -9.173 14.442 1.00 56.66 95 GLU A CA 1
ATOM 715 C C . GLU A 1 95 ? -4.552 -7.958 14.877 1.00 56.66 95 GL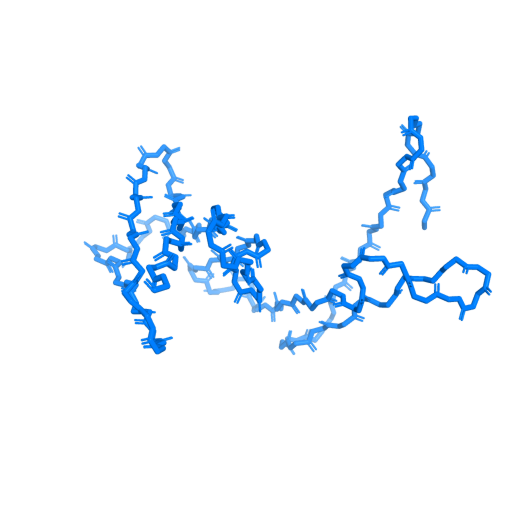U A C 1
ATOM 717 O O . GLU A 1 95 ? -3.328 -8.023 14.929 1.00 56.66 95 GLU A O 1
ATOM 722 N N . GLY A 1 96 ? -5.220 -6.844 15.213 1.00 48.47 96 GLY A N 1
ATOM 723 C CA . GLY A 1 96 ? -4.568 -5.597 15.629 1.00 48.47 96 GLY A CA 1
ATOM 724 C C . GLY A 1 96 ? -4.490 -4.542 14.526 1.00 48.47 96 GLY A C 1
ATOM 725 O O . GLY A 1 96 ? -3.476 -3.870 14.401 1.00 48.47 96 GLY A O 1
ATOM 726 N N . VAL A 1 97 ? -5.600 -4.362 13.800 1.00 49.84 97 VAL A N 1
ATOM 727 C CA . VAL A 1 97 ? -5.800 -3.468 12.645 1.00 49.84 97 VAL A CA 1
ATOM 728 C C . VAL A 1 97 ? -5.176 -4.007 11.333 1.00 49.84 97 VAL A C 1
ATOM 730 O O . VAL A 1 97 ? -3.994 -3.863 11.058 1.00 49.84 97 VAL A O 1
ATOM 733 N N . GLY A 1 98 ? -6.001 -4.679 10.517 1.00 46.25 98 GLY A N 1
ATOM 734 C CA . GLY A 1 98 ? -5.671 -5.173 9.170 1.00 46.25 98 GLY A CA 1
ATOM 735 C C . GLY A 1 98 ? -6.940 -5.563 8.392 1.00 46.25 98 GLY A C 1
ATOM 736 O O . GLY A 1 98 ? -7.860 -6.159 8.954 1.00 46.25 98 GLY A O 1
ATOM 737 N N . ALA A 1 99 ? -7.057 -5.188 7.112 1.00 51.78 99 ALA A N 1
ATOM 738 C CA . ALA A 1 99 ? -8.295 -5.345 6.335 1.00 51.78 99 ALA A CA 1
ATOM 739 C C . ALA A 1 99 ? -8.037 -5.998 4.966 1.00 51.78 99 ALA A C 1
ATOM 741 O O . ALA A 1 99 ? -7.529 -5.374 4.046 1.00 51.78 99 ALA A O 1
ATOM 742 N N . PHE A 1 100 ? -8.451 -7.250 4.780 1.00 48.50 100 PHE A N 1
ATOM 743 C CA . PHE A 1 100 ? -8.217 -7.969 3.527 1.00 48.50 100 PHE A CA 1
ATOM 744 C C . PHE A 1 100 ? -9.317 -7.657 2.490 1.00 48.50 100 PHE A C 1
ATOM 746 O O . PHE A 1 100 ? -10.518 -7.764 2.767 1.00 48.50 100 PHE A O 1
ATOM 753 N N . LEU A 1 101 ? -8.935 -7.312 1.255 1.00 49.06 101 LEU A N 1
ATOM 754 C CA . LEU A 1 101 ? -9.872 -7.214 0.134 1.00 49.06 101 LEU A CA 1
ATOM 755 C C . LEU A 1 101 ? -9.791 -8.466 -0.738 1.00 49.06 101 LEU A C 1
ATOM 757 O O . LEU A 1 101 ? -8.721 -8.891 -1.164 1.00 49.06 101 LEU A O 1
ATOM 761 N N . LEU A 1 102 ? -10.946 -9.019 -1.093 1.00 44.78 102 LEU A N 1
ATOM 762 C CA . LEU A 1 102 ? -11.068 -10.029 -2.138 1.00 44.78 102 LEU A CA 1
ATOM 763 C C . LEU A 1 102 ? -11.953 -9.461 -3.248 1.00 44.78 102 LEU A C 1
ATOM 765 O O . LEU A 1 102 ? -13.183 -9.527 -3.200 1.00 44.78 102 LEU A O 1
ATOM 769 N N . LEU A 1 103 ? -11.325 -8.895 -4.278 1.00 43.38 103 LEU A N 1
ATOM 770 C CA . LEU A 1 103 ? -12.030 -8.459 -5.480 1.00 43.38 103 LEU A CA 1
ATOM 771 C C . LEU A 1 103 ? -12.360 -9.679 -6.349 1.00 43.38 103 LEU A C 1
ATOM 773 O O . LEU A 1 103 ? -11.639 -10.037 -7.279 1.00 43.38 103 LEU A O 1
ATOM 777 N N . GLN A 1 104 ? -13.489 -10.327 -6.054 1.00 39.75 104 GLN A N 1
ATOM 778 C CA . GLN A 1 104 ? -14.095 -11.258 -7.001 1.00 39.75 104 GLN A CA 1
ATOM 779 C C . GLN A 1 104 ? -14.793 -10.460 -8.102 1.00 39.75 104 GLN A C 1
ATOM 781 O O . GLN A 1 104 ? -15.915 -9.991 -7.933 1.00 39.75 104 GLN A O 1
ATOM 786 N N . ALA A 1 105 ? -14.129 -10.323 -9.246 1.00 37.56 105 ALA A N 1
ATOM 787 C CA . ALA A 1 105 ? -14.814 -9.942 -10.468 1.00 37.56 105 ALA A CA 1
ATOM 788 C C . ALA A 1 105 ? -15.700 -11.120 -10.902 1.00 37.56 105 ALA A C 1
ATOM 790 O O . ALA A 1 105 ? -15.186 -12.168 -11.291 1.00 37.56 105 ALA A O 1
ATOM 791 N N . CYS A 1 106 ? -17.021 -10.967 -10.814 1.00 37.12 106 CYS A N 1
ATOM 792 C CA . CYS A 1 106 ? -17.911 -11.781 -11.634 1.00 37.12 106 CYS A CA 1
ATOM 793 C C . CYS A 1 106 ? -17.909 -11.172 -13.040 1.00 37.12 106 CYS A C 1
ATOM 795 O O . CYS A 1 106 ? -18.331 -10.025 -13.196 1.00 37.12 106 CYS A O 1
ATOM 797 N N . LEU A 1 107 ? -17.378 -11.925 -14.008 1.00 37.66 107 LEU A N 1
ATOM 798 C CA . LEU A 1 107 ? -17.588 -11.698 -15.442 1.00 37.66 107 LEU A CA 1
ATOM 799 C C . LEU A 1 107 ? -19.045 -11.991 -15.818 1.00 37.66 107 LEU A C 1
ATOM 801 O O . LEU A 1 107 ? -19.615 -12.942 -15.232 1.00 37.66 107 LEU A O 1
#

Solvent-accessible surface area (backbone atoms only — not comparable to full-atom values): 7025 Å² total; per-residue (Å²): 121,41,80,73,54,96,94,42,71,47,77,85,83,85,82,90,66,72,45,84,45,75,49,77,49,65,57,96,88,37,70,40,94,76,45,68,37,72,51,77,41,73,65,91,83,56,52,65,48,77,48,53,62,38,77,81,50,71,52,83,61,35,73,20,45,31,34,44,40,61,54,86,88,73,75,89,74,89,86,89,86,85,86,68,100,56,68,70,46,78,46,78,47,90,85,78,53,36,40,40,34,35,35,50,54,81,129

Secondary structure (DSSP, 8-state):
-EEEETTEEE------S-EEEEE--EETTEEPTTPSEEEEE--TT-SEEEESGGGT---TTSEEEEEEEE-TTS-S-------SSSPPEEEE--SSS-EEEE-----

InterPro domains:
  IPR013783 Immunoglobulin-like fold [G3DSA:2.60.40.10] (1-45)
  IPR013783 Immunoglobulin-like fold [G3DSA:2.60.40.10] (46-102)
  IPR014756 Immunoglobulin E-set [SSF81296] (3-43)
  IPR014756 Immunoglobulin E-set [SSF81296] (48-96)
  IPR017868 Filamin/ABP280 repeat-like [PS50194] (1-41)
  IPR044801 Filamin family [PTHR38537] (3-100)